Protein AF-A0A952PKB7-F1 (afdb_monomer)

pLDDT: mean 79.73, std 17.02, range [36.31, 97.56]

Radius of gyration: 17.38 Å; Cα contacts (8 Å, |Δi|>4): 113; chains: 1; bounding box: 38×31×55 Å

Secondary structure (DSSP, 8-state):
--HHHHHHHHHHHHHHS-HHHHHHHHHHHHHHHHHHHHHHHHHHS-HHHHHHHHHHHHTTTS-HHHHHHHHHHHHHHHTTSTTGGG---HHHHHHHHHHHHHHHHHHH--HHHHHHHHHHHHHHHHHHHH-S-TT--HHHH--SHHHHHHHHHHHHHHHHT--

Sequence (163 aa):
MNYTEYEEWIKQAAEAASGEARSLFALDTLRGLHLEARGAIQNECTEQERELVSRILESLGEDAEQLSEQLEELDGLLYTDPTRKIRYIPSLMEFMCALAHYIDYRKTSNPAYIAAIGLNMVNLIDYEVSGQVDGYSMNDMLVSEEMSAEIERQQQALLSEYE

Nearest PDB structures (foldseek):
  8rz1-assembly2_D  TM=3.049E-01  e=6.289E+00  synthetic construct
  6qj0-assembly1_A  TM=2.059E-01  e=6.945E+00  Thermochaetoides thermophila

Foldseek 3Di:
DDLVVLLVVLLVVLVPDDLVVLLVLLLVLLVVLCVQCVVVCVPPPDPVLNVLVVVLNVCLVPDLVVNVVSLVVSVVRCVPDVVSVLDDDLSVVLSSLSSVLSSVCRVPVNSNSSSSSVSSSVSVVCCVVCPPPPPPDVCVVCPDPVVVVVNVVVVVVVVVVVD

Structure (mmCIF, N/CA/C/O backbone):
data_AF-A0A952PKB7-F1
#
_entry.id   AF-A0A952PKB7-F1
#
loop_
_atom_site.group_PDB
_atom_site.id
_atom_site.type_symbol
_atom_site.label_atom_id
_atom_site.label_alt_id
_atom_site.label_comp_id
_atom_site.label_asym_id
_atom_site.label_entity_id
_atom_site.label_seq_id
_atom_site.pdbx_PDB_ins_code
_atom_site.Cartn_x
_atom_site.Cartn_y
_atom_site.Cartn_z
_atom_site.occupancy
_atom_site.B_iso_or_equiv
_atom_site.auth_seq_id
_atom_site.auth_comp_id
_atom_site.auth_asym_id
_atom_site.auth_atom_id
_atom_site.pdbx_PDB_model_num
ATOM 1 N N . MET A 1 1 ? 16.749 -17.744 1.496 1.00 58.81 1 MET A N 1
ATOM 2 C CA . MET A 1 1 ? 16.784 -16.298 1.252 1.00 58.81 1 MET A CA 1
ATOM 3 C C . MET A 1 1 ? 16.373 -15.638 2.549 1.00 58.81 1 MET A C 1
ATOM 5 O O . MET A 1 1 ? 15.298 -15.962 3.036 1.00 58.81 1 MET A O 1
ATOM 9 N N . ASN A 1 2 ? 17.255 -14.861 3.167 1.00 73.94 2 ASN A N 1
ATOM 10 C CA . ASN A 1 2 ? 16.920 -14.051 4.341 1.00 73.94 2 ASN A CA 1
ATOM 11 C C . ASN A 1 2 ? 16.232 -12.737 3.908 1.00 73.94 2 ASN A C 1
ATOM 13 O O . ASN A 1 2 ? 16.168 -12.443 2.714 1.00 73.94 2 ASN A O 1
ATOM 17 N N . TYR A 1 3 ? 15.706 -11.965 4.863 1.00 73.25 3 TYR A N 1
ATOM 18 C CA . TYR A 1 3 ? 14.972 -10.724 4.579 1.00 73.25 3 TYR A CA 1
ATOM 19 C C . TYR A 1 3 ? 15.796 -9.728 3.745 1.00 73.25 3 TYR A C 1
ATOM 21 O O . TYR A 1 3 ? 15.317 -9.221 2.737 1.00 73.25 3 TYR A O 1
ATOM 29 N N . THR A 1 4 ? 17.067 -9.516 4.096 1.00 78.62 4 THR A N 1
ATOM 30 C CA . THR A 1 4 ? 17.974 -8.608 3.374 1.00 78.62 4 THR A CA 1
ATOM 31 C C . THR A 1 4 ? 18.234 -9.063 1.936 1.00 78.62 4 THR A C 1
ATOM 33 O O . THR A 1 4 ? 18.264 -8.246 1.019 1.00 78.62 4 THR A O 1
ATOM 36 N N . GLU A 1 5 ? 18.398 -10.369 1.715 1.00 76.75 5 GLU A N 1
ATOM 37 C CA . GLU A 1 5 ? 18.550 -10.942 0.375 1.00 76.75 5 GLU A CA 1
ATOM 38 C C . GLU A 1 5 ? 17.275 -10.770 -0.462 1.00 76.75 5 GLU A C 1
ATOM 40 O O . GLU A 1 5 ? 17.368 -10.495 -1.657 1.00 76.75 5 GLU A O 1
ATOM 45 N N . TYR A 1 6 ? 16.093 -10.907 0.152 1.00 78.19 6 TYR A N 1
ATOM 46 C CA . TYR A 1 6 ? 14.819 -10.661 -0.525 1.00 78.19 6 TYR A CA 1
ATOM 47 C C . TYR A 1 6 ? 14.635 -9.185 -0.872 1.00 78.19 6 TYR A C 1
ATOM 49 O O . TYR A 1 6 ? 14.256 -8.870 -1.997 1.00 78.19 6 TYR A O 1
ATOM 57 N N . GLU A 1 7 ? 14.932 -8.288 0.068 1.00 84.56 7 GLU A N 1
ATOM 58 C CA . GLU A 1 7 ? 14.832 -6.845 -0.129 1.00 84.56 7 GLU A CA 1
ATOM 59 C C . GLU A 1 7 ? 15.696 -6.375 -1.303 1.00 84.56 7 GLU A C 1
ATOM 61 O O . GLU A 1 7 ? 15.233 -5.631 -2.170 1.00 84.56 7 GLU A O 1
ATOM 66 N N . GLU A 1 8 ? 16.938 -6.846 -1.370 1.00 86.31 8 GLU A N 1
ATOM 67 C CA . GLU A 1 8 ? 17.828 -6.521 -2.480 1.00 86.31 8 GLU A CA 1
ATOM 68 C C . GLU A 1 8 ? 17.335 -7.139 -3.796 1.00 86.31 8 GLU A C 1
ATOM 70 O O . GLU A 1 8 ? 17.298 -6.471 -4.832 1.00 86.31 8 GLU A O 1
ATOM 75 N N . TRP A 1 9 ? 16.886 -8.396 -3.760 1.00 88.88 9 TRP A N 1
ATOM 76 C CA . TRP A 1 9 ? 16.341 -9.069 -4.935 1.00 88.88 9 TRP A CA 1
ATOM 77 C C . TRP A 1 9 ? 15.119 -8.339 -5.506 1.00 88.88 9 TR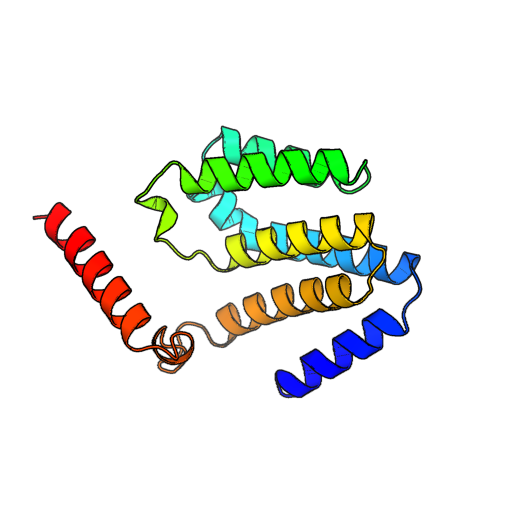P A C 1
ATOM 79 O O . TRP A 1 9 ? 15.050 -8.125 -6.718 1.00 88.88 9 TRP A O 1
ATOM 89 N N . ILE A 1 10 ? 14.169 -7.920 -4.665 1.00 86.50 10 ILE A N 1
ATOM 90 C CA . ILE A 1 10 ? 12.939 -7.285 -5.143 1.00 86.50 10 ILE A CA 1
ATOM 91 C C . ILE A 1 10 ? 13.184 -5.868 -5.663 1.00 86.50 10 ILE A C 1
ATOM 93 O O . ILE A 1 10 ? 12.571 -5.473 -6.655 1.00 86.50 10 ILE A O 1
ATOM 97 N N . LYS A 1 11 ? 14.139 -5.131 -5.079 1.00 92.00 11 LYS A N 1
ATOM 98 C CA . LYS A 1 11 ? 14.614 -3.851 -5.626 1.00 92.00 11 LYS A CA 1
ATOM 99 C C . LYS A 1 11 ? 15.169 -4.028 -7.037 1.00 92.00 11 LYS A C 1
ATOM 101 O O . LYS A 1 11 ? 14.765 -3.309 -7.951 1.00 92.00 11 LYS A O 1
ATOM 106 N N . GLN A 1 12 ? 16.031 -5.024 -7.240 1.00 91.25 12 GLN A N 1
ATOM 107 C CA . GLN A 1 12 ? 16.597 -5.325 -8.558 1.00 91.25 12 GLN A CA 1
ATOM 108 C C . GLN A 1 12 ? 15.528 -5.793 -9.556 1.00 91.25 12 GLN A C 1
ATOM 110 O O . GLN A 1 12 ? 15.533 -5.366 -10.712 1.00 91.25 12 GLN A O 1
ATOM 115 N N . ALA A 1 13 ? 14.590 -6.637 -9.121 1.00 87.31 13 ALA A N 1
ATOM 116 C CA . ALA A 1 13 ? 13.495 -7.118 -9.958 1.00 87.31 13 ALA A CA 1
ATOM 117 C C . ALA A 1 13 ? 12.565 -5.975 -10.393 1.00 87.31 13 ALA A C 1
ATOM 119 O O . ALA A 1 13 ? 12.217 -5.884 -11.572 1.00 87.31 13 ALA A O 1
ATOM 120 N N . ALA A 1 14 ? 12.207 -5.075 -9.472 1.00 90.56 14 ALA A N 1
ATOM 121 C CA . ALA A 1 14 ? 11.408 -3.895 -9.772 1.00 90.56 14 ALA A CA 1
ATOM 122 C C . ALA A 1 14 ? 12.126 -2.985 -10.778 1.00 90.56 14 ALA A C 1
ATOM 124 O O . ALA A 1 14 ? 11.522 -2.581 -11.771 1.00 90.56 14 ALA A O 1
ATOM 125 N N . GLU A 1 15 ? 13.419 -2.718 -10.586 1.00 94.38 15 GLU A N 1
ATOM 126 C CA . GLU A 1 15 ? 14.210 -1.887 -11.500 1.00 94.38 15 GLU A CA 1
ATOM 127 C C . GLU A 1 15 ? 14.322 -2.504 -12.905 1.00 94.38 15 GLU A C 1
ATOM 129 O O . GLU A 1 15 ? 14.212 -1.800 -13.906 1.00 94.38 15 GLU A O 1
ATOM 134 N N . ALA A 1 16 ? 14.454 -3.827 -13.008 1.00 89.56 16 ALA A N 1
ATOM 135 C CA . ALA A 1 16 ? 14.558 -4.522 -14.291 1.00 89.56 16 ALA A CA 1
ATOM 136 C C . ALA A 1 16 ? 13.213 -4.701 -15.027 1.00 89.56 16 ALA A C 1
ATOM 138 O O . ALA A 1 16 ? 13.199 -4.913 -16.243 1.00 89.56 16 ALA A O 1
ATOM 139 N N . ALA A 1 17 ? 12.084 -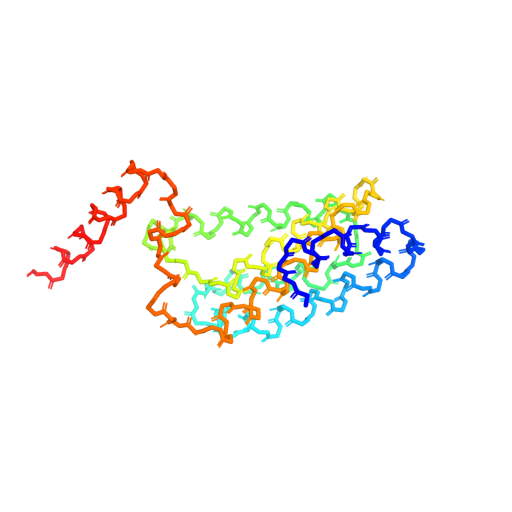4.651 -14.315 1.00 90.00 17 ALA A N 1
ATOM 140 C CA . ALA A 1 17 ? 10.758 -4.890 -14.881 1.00 90.00 17 ALA A CA 1
ATOM 141 C C . ALA A 1 17 ? 10.269 -3.746 -15.791 1.00 90.00 17 ALA A C 1
ATOM 143 O O . ALA A 1 17 ? 10.628 -2.582 -15.621 1.00 90.00 17 ALA A O 1
ATOM 144 N N . SER A 1 18 ? 9.388 -4.061 -16.747 1.00 92.62 18 SER A N 1
ATOM 145 C CA . SER A 1 18 ? 8.690 -3.036 -17.533 1.00 92.62 18 SER A CA 1
ATOM 146 C C . SER A 1 18 ? 7.670 -2.273 -16.675 1.00 92.62 18 SER A C 1
ATOM 148 O O . SER A 1 18 ? 7.201 -2.780 -15.657 1.00 92.62 18 SER A O 1
ATOM 150 N N . GLY A 1 19 ? 7.275 -1.068 -17.105 1.00 89.56 19 GLY A N 1
ATOM 151 C CA . GLY A 1 19 ? 6.224 -0.294 -16.425 1.00 89.56 19 GLY A CA 1
ATOM 152 C C . GLY A 1 19 ? 4.904 -1.061 -16.297 1.00 89.56 19 GLY A C 1
ATOM 153 O O . GLY A 1 19 ? 4.309 -1.090 -15.229 1.00 89.56 19 GLY A O 1
ATOM 154 N N . GLU A 1 20 ? 4.497 -1.769 -17.352 1.00 91.06 20 GLU A N 1
ATOM 155 C CA . GLU A 1 20 ? 3.299 -2.616 -17.335 1.00 91.06 20 GLU A CA 1
ATOM 156 C C . GLU A 1 20 ? 3.410 -3.758 -16.313 1.00 91.06 20 GLU A C 1
ATOM 158 O O . GLU A 1 20 ? 2.493 -3.966 -15.521 1.00 91.06 20 GLU A O 1
ATOM 163 N N . ALA A 1 21 ? 4.550 -4.459 -16.272 1.00 89.19 21 ALA A N 1
ATOM 164 C CA . ALA A 1 21 ? 4.771 -5.543 -15.318 1.00 89.19 21 ALA A CA 1
ATOM 165 C C . ALA A 1 21 ? 4.779 -5.037 -13.866 1.00 89.19 21 ALA A C 1
ATOM 167 O O . ALA A 1 21 ? 4.200 -5.678 -12.992 1.00 89.19 21 ALA A O 1
ATOM 168 N N . ARG A 1 22 ? 5.378 -3.866 -13.617 1.00 91.69 22 ARG A N 1
ATOM 169 C CA . ARG A 1 22 ? 5.349 -3.184 -12.314 1.00 91.69 22 ARG A CA 1
ATOM 170 C C . ARG A 1 22 ? 3.921 -2.852 -11.885 1.00 91.69 22 ARG A C 1
ATOM 172 O O . ARG A 1 22 ? 3.536 -3.164 -10.762 1.00 91.69 22 ARG A O 1
ATOM 179 N N . SER A 1 23 ? 3.128 -2.259 -12.779 1.00 89.88 23 SER A N 1
ATOM 180 C CA . SER A 1 23 ? 1.729 -1.919 -12.504 1.00 89.88 23 SER A CA 1
ATOM 181 C C . SER A 1 23 ? 0.878 -3.152 -12.209 1.00 89.88 23 SER A C 1
ATOM 183 O O . SER A 1 23 ? 0.118 -3.134 -11.244 1.00 89.88 23 SER A O 1
ATOM 185 N N . LEU A 1 24 ? 1.016 -4.221 -13.000 1.00 88.62 24 LEU A N 1
ATOM 186 C CA . LEU A 1 24 ? 0.303 -5.481 -12.770 1.00 88.62 24 LEU A CA 1
ATOM 187 C C . LEU A 1 24 ? 0.684 -6.100 -11.423 1.00 88.62 24 LEU A C 1
ATOM 189 O O . LEU A 1 24 ? -0.200 -6.420 -10.633 1.00 88.62 24 LEU A O 1
ATOM 193 N N . PHE A 1 25 ? 1.985 -6.187 -11.127 1.00 91.12 25 PHE A N 1
ATOM 194 C CA . PHE A 1 25 ? 2.475 -6.692 -9.845 1.00 91.12 25 PHE A CA 1
ATOM 195 C C . PHE A 1 25 ? 1.906 -5.900 -8.662 1.00 91.12 25 PHE A C 1
ATOM 197 O O . PHE A 1 25 ? 1.405 -6.497 -7.711 1.00 91.12 25 PHE A O 1
ATOM 204 N N . ALA A 1 26 ? 1.948 -4.566 -8.720 1.00 92.94 26 ALA A N 1
ATOM 205 C CA . ALA A 1 26 ? 1.438 -3.724 -7.644 1.00 92.94 26 ALA A CA 1
ATOM 206 C C . ALA A 1 26 ? -0.068 -3.911 -7.423 1.00 92.94 26 ALA A C 1
ATOM 208 O O . ALA A 1 26 ? -0.500 -4.082 -6.287 1.00 92.94 26 ALA A O 1
ATOM 209 N N . LEU A 1 27 ? -0.862 -3.926 -8.498 1.00 91.31 27 LEU A N 1
ATOM 210 C CA . LEU A 1 27 ? -2.313 -4.106 -8.413 1.00 91.31 27 LEU A CA 1
ATOM 211 C C . LEU A 1 27 ? -2.694 -5.487 -7.867 1.00 91.31 27 LEU A C 1
ATOM 213 O O . LEU A 1 27 ? -3.589 -5.587 -7.028 1.00 91.31 27 LEU A O 1
ATOM 217 N N . ASP A 1 28 ? -2.023 -6.547 -8.313 1.00 88.62 28 ASP A N 1
ATOM 218 C CA . ASP A 1 28 ? -2.297 -7.899 -7.823 1.00 88.62 28 ASP A CA 1
ATOM 219 C C . ASP A 1 28 ? -1.865 -8.069 -6.361 1.00 88.62 28 ASP A C 1
ATOM 221 O O . ASP A 1 28 ? -2.600 -8.663 -5.570 1.00 88.62 28 ASP A O 1
ATOM 225 N N . THR A 1 29 ? -0.737 -7.471 -5.970 1.00 90.06 29 THR A N 1
ATOM 226 C CA . THR A 1 29 ? -0.273 -7.481 -4.574 1.00 90.06 29 THR A CA 1
ATOM 227 C C . THR A 1 29 ? -1.222 -6.699 -3.665 1.00 90.06 29 THR A C 1
ATOM 229 O O . THR A 1 29 ? -1.604 -7.200 -2.610 1.00 90.06 29 THR A O 1
ATOM 232 N N . LEU A 1 30 ? -1.691 -5.521 -4.094 1.00 92.75 30 LEU A N 1
ATOM 233 C CA . LEU A 1 30 ? -2.699 -4.736 -3.371 1.00 92.75 30 LEU A CA 1
ATOM 234 C C . LEU A 1 30 ? -4.001 -5.511 -3.163 1.00 92.75 30 LEU A C 1
ATOM 236 O O . LEU A 1 30 ? -4.576 -5.471 -2.078 1.00 92.75 30 LEU A O 1
ATOM 240 N N . ARG A 1 31 ? -4.466 -6.245 -4.182 1.00 89.50 31 ARG A N 1
ATOM 241 C CA . ARG A 1 31 ? -5.648 -7.112 -4.056 1.00 89.50 31 ARG A CA 1
ATOM 242 C C . ARG A 1 31 ? -5.422 -8.230 -3.045 1.00 89.50 31 ARG A C 1
ATOM 244 O O . ARG A 1 31 ? -6.328 -8.512 -2.267 1.00 89.50 31 ARG A O 1
ATOM 251 N N . GLY A 1 32 ? -4.240 -8.847 -3.051 1.00 86.75 32 GLY A N 1
ATOM 252 C CA . GLY A 1 32 ? -3.855 -9.853 -2.060 1.00 86.75 32 GLY A CA 1
ATOM 253 C C . GLY A 1 32 ? -3.886 -9.289 -0.640 1.00 86.75 32 GLY A C 1
ATOM 254 O O . GLY A 1 32 ? -4.594 -9.815 0.212 1.00 86.75 32 GLY A O 1
ATOM 255 N N . LEU A 1 33 ? -3.212 -8.159 -0.417 1.00 89.00 33 LEU A N 1
ATOM 256 C CA . LEU A 1 33 ? -3.190 -7.467 0.876 1.00 89.00 33 LEU A CA 1
ATOM 257 C C . LEU A 1 33 ? -4.594 -7.060 1.343 1.00 89.00 33 LEU A C 1
ATOM 259 O O . LEU A 1 33 ? -4.932 -7.258 2.505 1.00 89.00 33 LEU A O 1
ATOM 263 N N . HIS A 1 34 ? -5.446 -6.560 0.443 1.00 92.00 34 HIS A N 1
ATOM 264 C CA . HIS A 1 34 ? -6.836 -6.236 0.769 1.00 92.00 34 HIS A CA 1
ATOM 265 C C . HIS A 1 34 ? -7.639 -7.471 1.207 1.00 92.00 34 HIS A C 1
ATOM 267 O O . HIS A 1 34 ? -8.419 -7.397 2.158 1.00 92.00 34 HIS A O 1
ATOM 273 N N . LEU A 1 35 ? -7.465 -8.612 0.529 1.00 88.69 35 LEU A N 1
ATOM 274 C CA . LEU A 1 35 ? -8.151 -9.855 0.895 1.00 88.69 35 LEU A CA 1
ATOM 275 C C . LEU A 1 35 ? -7.773 -10.311 2.307 1.00 88.69 35 LEU A C 1
ATOM 277 O O . LEU A 1 35 ? -8.669 -10.675 3.072 1.00 88.69 35 LEU A O 1
ATOM 281 N N . GLU A 1 36 ? -6.491 -10.226 2.658 1.00 87.38 36 GLU A N 1
ATOM 282 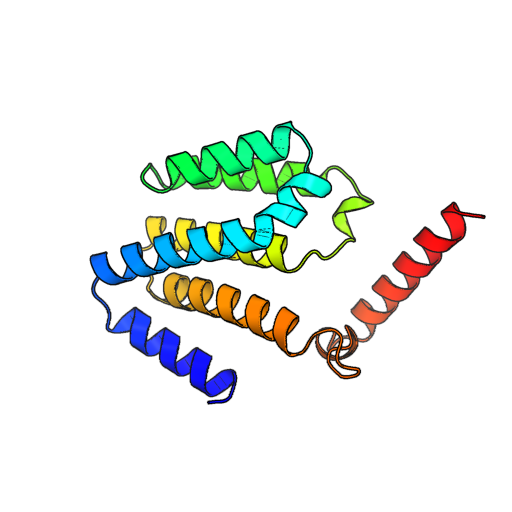C CA . GLU A 1 36 ? -6.004 -10.538 4.006 1.00 87.38 36 GLU A CA 1
ATOM 283 C C . GLU A 1 36 ? -6.485 -9.507 5.044 1.00 87.38 36 GLU A C 1
ATOM 285 O O . GLU A 1 36 ? -6.937 -9.858 6.135 1.00 87.38 36 GLU A O 1
ATOM 290 N N . ALA A 1 37 ? -6.502 -8.220 4.688 1.00 88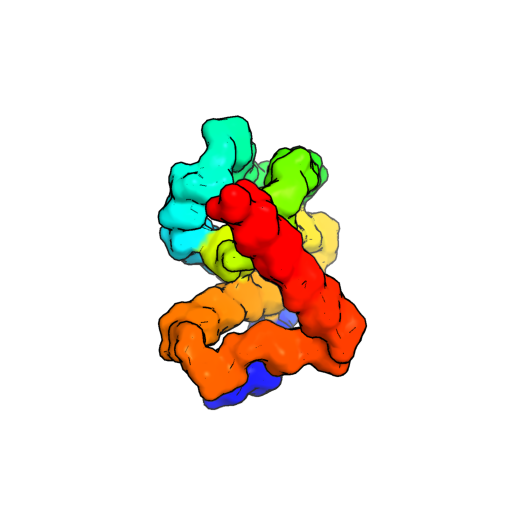.62 37 ALA A N 1
ATOM 291 C CA . ALA A 1 37 ? -6.990 -7.144 5.550 1.00 88.62 37 ALA A CA 1
ATOM 292 C C . ALA A 1 37 ? -8.516 -7.150 5.746 1.00 88.62 37 ALA A C 1
ATOM 294 O O . ALA A 1 37 ? -9.018 -6.482 6.650 1.00 88.62 37 ALA A O 1
ATOM 295 N N . ARG A 1 38 ? -9.286 -7.906 4.949 1.00 88.88 38 ARG A N 1
ATOM 296 C CA . ARG A 1 38 ? -10.761 -7.870 4.951 1.00 88.88 38 ARG A CA 1
ATOM 297 C C . ARG A 1 38 ? -11.372 -8.083 6.336 1.00 88.88 38 ARG A C 1
ATOM 299 O O . ARG A 1 38 ? -12.358 -7.434 6.676 1.00 88.88 38 ARG A O 1
ATOM 306 N N . GLY A 1 39 ? -10.811 -8.997 7.130 1.00 85.50 39 GLY A N 1
ATOM 307 C CA . GLY A 1 39 ? -11.282 -9.250 8.495 1.00 85.50 39 GLY A CA 1
ATOM 308 C C . GLY A 1 39 ? -11.092 -8.036 9.407 1.00 85.50 39 GLY A C 1
ATOM 309 O O . GLY A 1 39 ? -12.019 -7.650 10.115 1.00 85.50 39 GLY A O 1
ATOM 310 N N . ALA A 1 40 ? -9.920 -7.403 9.339 1.00 87.00 40 ALA A N 1
ATOM 311 C CA . ALA A 1 40 ? -9.627 -6.172 10.064 1.00 87.00 40 ALA A CA 1
ATOM 312 C C . ALA A 1 40 ? -10.534 -5.024 9.605 1.00 87.00 40 ALA A C 1
ATOM 314 O O . ALA A 1 40 ? -11.200 -4.408 10.427 1.00 87.00 40 ALA A O 1
ATOM 315 N N . ILE A 1 41 ? -10.656 -4.804 8.295 1.00 88.50 41 ILE A N 1
ATOM 316 C CA . ILE A 1 41 ? -11.519 -3.763 7.717 1.00 88.50 41 ILE A CA 1
ATOM 317 C C . ILE A 1 41 ? -12.976 -3.937 8.173 1.00 88.50 41 ILE A C 1
ATOM 319 O O . ILE A 1 41 ? -13.658 -2.973 8.517 1.00 88.50 41 ILE A O 1
ATOM 323 N N . GLN A 1 42 ? -13.479 -5.171 8.220 1.00 89.38 42 GLN A N 1
ATOM 324 C CA . GLN A 1 42 ? -14.858 -5.421 8.631 1.00 89.38 42 GLN A CA 1
ATOM 325 C C . GLN A 1 42 ? -15.101 -5.133 10.120 1.00 89.38 42 GLN A C 1
ATOM 327 O O . GLN A 1 42 ? -16.170 -4.631 10.466 1.00 89.38 42 GLN A O 1
ATOM 332 N N . ASN A 1 43 ? -14.143 -5.474 10.983 1.00 85.50 43 ASN A N 1
ATOM 333 C CA . ASN A 1 43 ? -14.333 -5.468 12.435 1.00 85.50 43 ASN A CA 1
ATOM 334 C C . ASN A 1 43 ? -13.831 -4.190 13.118 1.00 85.50 43 ASN A C 1
ATOM 336 O O . ASN A 1 43 ? -14.327 -3.844 14.186 1.00 85.50 43 ASN A O 1
ATOM 340 N N . GLU A 1 44 ? -12.850 -3.518 12.521 1.00 84.69 44 GLU A N 1
ATOM 341 C CA . GLU A 1 44 ? -12.099 -2.428 13.150 1.00 84.69 44 GLU A CA 1
ATOM 342 C C . GLU A 1 44 ? -12.423 -1.072 12.515 1.00 84.69 44 GLU A C 1
ATOM 344 O O . GLU A 1 44 ? -12.385 -0.048 13.200 1.00 84.69 44 GLU A O 1
ATOM 349 N N . CYS A 1 45 ? -12.793 -1.058 11.228 1.00 87.25 45 CYS A N 1
ATOM 350 C CA . CYS A 1 45 ? -13.163 0.176 10.551 1.00 87.25 45 CYS A CA 1
ATOM 351 C C . CYS A 1 45 ? -14.625 0.573 10.807 1.00 87.25 45 CYS A C 1
ATOM 353 O O . CYS A 1 45 ? -15.514 -0.267 10.990 1.00 87.25 45 CYS A O 1
ATOM 355 N N . THR A 1 46 ? -14.911 1.871 10.763 1.00 89.81 46 THR A N 1
ATOM 356 C CA . THR A 1 46 ? -16.287 2.389 10.705 1.00 89.81 46 THR A CA 1
ATOM 357 C C . THR A 1 46 ? -16.913 2.158 9.329 1.00 89.81 46 THR A C 1
ATOM 359 O O . THR A 1 46 ? -16.253 1.759 8.373 1.00 89.81 46 THR A O 1
ATOM 362 N N . GLU A 1 47 ? -18.220 2.397 9.207 1.00 90.50 47 GLU A N 1
ATOM 363 C CA . GLU A 1 47 ? -18.908 2.339 7.911 1.00 90.50 47 GLU A CA 1
ATOM 364 C C . GLU A 1 47 ? -18.305 3.321 6.901 1.00 90.50 47 GLU A C 1
ATOM 366 O O . GLU A 1 47 ? -17.976 2.914 5.790 1.00 90.50 47 GLU A O 1
ATOM 371 N N . GLN A 1 48 ? -18.044 4.559 7.327 1.00 91.69 48 GLN A N 1
ATOM 372 C CA . GLN A 1 48 ? -17.420 5.585 6.493 1.00 91.69 48 GLN A CA 1
ATOM 373 C C . GLN A 1 48 ? -16.017 5.175 6.014 1.00 91.69 48 GLN A C 1
ATOM 375 O O . GLN A 1 48 ? -15.694 5.325 4.838 1.00 91.69 48 GLN A O 1
ATOM 380 N N . GLU A 1 49 ? -15.187 4.625 6.904 1.00 91.06 49 GLU A N 1
ATOM 381 C CA . GLU A 1 49 ? -13.846 4.137 6.553 1.00 91.06 49 GLU A CA 1
ATOM 382 C C . GLU A 1 49 ? -13.919 2.980 5.543 1.00 91.06 49 GLU A C 1
ATOM 384 O O . GLU A 1 49 ? -13.177 2.971 4.562 1.00 91.06 49 GLU A O 1
ATOM 389 N N . ARG A 1 50 ? -14.854 2.033 5.714 1.00 93.31 50 ARG A N 1
ATOM 390 C CA . ARG A 1 50 ? -15.060 0.927 4.759 1.00 93.31 50 ARG A CA 1
ATOM 391 C C . ARG A 1 50 ? -15.507 1.410 3.382 1.00 93.31 50 ARG A C 1
ATOM 393 O O . ARG A 1 50 ? -15.041 0.890 2.365 1.00 93.31 50 ARG A O 1
ATOM 400 N N . GLU A 1 51 ? -16.410 2.385 3.336 1.00 93.56 51 GLU A N 1
ATOM 401 C CA . GLU A 1 51 ? -16.840 3.008 2.082 1.00 93.56 51 GLU A CA 1
ATOM 402 C C . GLU A 1 51 ? -15.672 3.714 1.391 1.00 93.56 51 GLU A C 1
ATOM 404 O O . GLU A 1 51 ? -15.515 3.613 0.175 1.00 93.56 51 GLU A O 1
ATOM 409 N N . LEU A 1 52 ? -14.821 4.399 2.154 1.00 93.12 52 LEU A N 1
ATOM 410 C CA . LEU A 1 52 ? -13.646 5.076 1.619 1.00 93.12 52 LEU A CA 1
ATOM 411 C C . LEU A 1 52 ? -12.588 4.088 1.103 1.00 93.12 52 LEU A C 1
ATOM 413 O O . LEU A 1 52 ? -12.117 4.264 -0.017 1.00 93.12 52 LEU A O 1
ATOM 417 N N . VAL A 1 53 ? -12.303 2.999 1.829 1.00 93.00 53 VAL A N 1
ATOM 418 C CA . VAL A 1 53 ? -11.455 1.895 1.334 1.00 93.00 53 VAL A CA 1
ATOM 419 C C . VAL A 1 53 ? -12.001 1.329 0.022 1.00 93.00 53 VAL A C 1
ATOM 421 O O . VAL A 1 53 ? -11.249 1.136 -0.932 1.00 93.00 53 VAL A O 1
ATOM 424 N N . SER A 1 54 ? -13.313 1.093 -0.055 1.00 92.69 54 SER A N 1
ATOM 425 C CA . SER A 1 54 ? -13.949 0.552 -1.263 1.00 92.69 54 SER A CA 1
ATOM 426 C C . SER A 1 54 ? -13.796 1.506 -2.451 1.00 92.69 54 SER A C 1
ATOM 428 O O . SER A 1 54 ? -13.407 1.072 -3.533 1.00 92.69 54 SER A O 1
ATOM 430 N N . ARG A 1 55 ? -14.009 2.812 -2.232 1.00 92.88 55 ARG A N 1
ATOM 431 C CA . ARG A 1 55 ? -13.801 3.846 -3.257 1.00 92.88 55 ARG A CA 1
ATOM 432 C C . ARG A 1 55 ? -12.356 3.885 -3.752 1.00 92.88 55 ARG A C 1
ATOM 434 O O . ARG A 1 55 ? -12.161 3.910 -4.960 1.00 92.88 55 ARG A O 1
ATOM 441 N N . ILE A 1 56 ? -11.372 3.834 -2.849 1.00 92.88 56 ILE A N 1
ATOM 442 C CA . ILE A 1 56 ? -9.939 3.804 -3.201 1.00 92.88 56 ILE A CA 1
ATOM 443 C C . ILE A 1 56 ? -9.618 2.591 -4.085 1.00 92.88 56 ILE A C 1
ATOM 445 O O . ILE A 1 56 ? -8.881 2.697 -5.063 1.00 92.88 56 ILE A O 1
ATOM 449 N N . LEU A 1 57 ? -10.172 1.422 -3.755 1.00 91.31 57 LEU A N 1
ATOM 450 C CA . LEU A 1 57 ? -9.943 0.193 -4.518 1.00 91.31 57 LEU A CA 1
ATOM 451 C C . LEU A 1 57 ? -10.558 0.246 -5.922 1.00 91.31 57 LEU A C 1
ATOM 453 O O . LEU A 1 57 ? -9.960 -0.255 -6.877 1.00 91.31 57 LEU A O 1
ATOM 457 N N . GLU A 1 58 ? -11.739 0.848 -6.053 1.00 90.56 58 GLU A N 1
ATOM 458 C CA . GLU A 1 58 ? -12.402 1.066 -7.342 1.00 90.56 58 GLU A CA 1
ATOM 459 C C . GLU A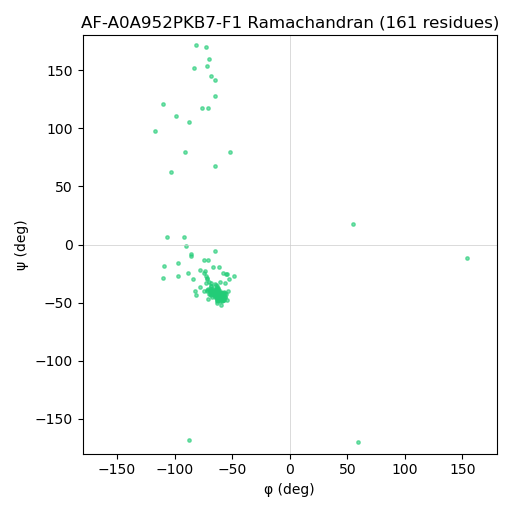 1 58 ? -11.650 2.091 -8.206 1.00 90.56 58 GLU A C 1
ATOM 461 O O . GLU A 1 58 ? -11.587 1.931 -9.428 1.00 90.56 58 GLU A O 1
ATOM 466 N N . SER A 1 59 ? -11.012 3.084 -7.580 1.00 89.81 59 SER A N 1
ATOM 467 C CA . SER A 1 59 ? -10.281 4.165 -8.246 1.00 89.81 59 SER A CA 1
ATOM 468 C C . SER A 1 59 ? -8.790 3.879 -8.470 1.00 89.81 59 SER A C 1
ATOM 470 O O . SER A 1 59 ? -8.080 4.742 -8.978 1.00 89.81 59 SER A O 1
ATOM 472 N N . LEU A 1 60 ? -8.276 2.669 -8.193 1.00 87.88 60 LEU A N 1
ATOM 473 C CA . LEU A 1 60 ? -6.848 2.341 -8.387 1.00 87.88 60 LEU A CA 1
ATOM 474 C C . LEU A 1 60 ? -6.341 2.598 -9.820 1.00 87.88 60 LEU A C 1
ATOM 476 O O . LEU A 1 60 ? -5.150 2.820 -10.026 1.00 87.88 60 LEU A O 1
ATOM 480 N N . GLY A 1 61 ? -7.223 2.567 -10.824 1.00 81.62 61 GLY A N 1
ATOM 481 C CA . GLY A 1 61 ? -6.898 2.902 -12.216 1.00 81.62 61 GLY A CA 1
ATOM 482 C C . GLY A 1 61 ? -6.972 4.396 -12.562 1.00 81.62 61 GLY A C 1
ATOM 483 O O . GLY A 1 61 ? -6.543 4.779 -13.649 1.00 81.62 61 GLY A O 1
ATOM 484 N N . GLU A 1 62 ? -7.505 5.228 -11.670 1.00 83.75 62 GLU A N 1
ATOM 485 C CA . GLU A 1 62 ? -7.794 6.651 -11.882 1.00 83.75 62 GLU A CA 1
ATOM 486 C C . GLU A 1 62 ? -6.586 7.543 -11.560 1.00 83.75 62 GLU A C 1
ATOM 488 O O . GLU A 1 62 ? -5.452 7.067 -11.466 1.00 83.75 62 GLU A O 1
ATOM 493 N N . ASP A 1 63 ? -6.807 8.854 -11.478 1.00 87.31 63 ASP A N 1
ATOM 494 C CA . ASP A 1 63 ? -5.773 9.856 -11.245 1.00 87.31 63 ASP A CA 1
ATOM 495 C C . ASP A 1 63 ? -5.108 9.723 -9.859 1.00 87.31 63 ASP A C 1
ATOM 497 O O . ASP A 1 63 ? -5.749 9.421 -8.850 1.00 87.31 63 ASP A O 1
ATOM 501 N N . ALA A 1 64 ? -3.791 9.940 -9.811 1.00 89.38 64 ALA A N 1
ATOM 502 C CA . ALA A 1 64 ? -2.998 9.731 -8.603 1.00 89.38 64 ALA A CA 1
ATOM 503 C C . ALA A 1 64 ? -3.193 10.825 -7.538 1.00 89.38 64 ALA A C 1
ATOM 505 O O . ALA A 1 64 ? -2.941 10.563 -6.362 1.00 89.38 64 ALA A O 1
ATOM 506 N N . GLU A 1 65 ? -3.605 12.037 -7.919 1.00 89.62 65 GLU A N 1
ATOM 507 C CA . GLU A 1 65 ? -3.927 13.106 -6.968 1.00 89.62 65 GLU A CA 1
ATOM 508 C C . GLU A 1 65 ? -5.223 12.771 -6.230 1.00 89.62 65 GLU A C 1
ATOM 510 O O . GLU A 1 65 ? -5.238 12.769 -5.002 1.00 89.62 65 GLU A O 1
ATOM 515 N N . GLN A 1 66 ? -6.258 12.352 -6.962 1.00 90.12 66 GLN A N 1
ATOM 516 C CA . GLN A 1 66 ? -7.536 11.936 -6.376 1.00 90.12 66 GLN A CA 1
ATOM 517 C C . GLN A 1 66 ? -7.370 10.755 -5.405 1.00 90.12 66 GLN A C 1
ATOM 519 O O . GLN A 1 66 ? -7.953 10.753 -4.321 1.00 90.12 66 GLN A O 1
ATOM 524 N N . LEU A 1 67 ? -6.548 9.762 -5.760 1.00 91.19 67 LEU A N 1
ATOM 525 C CA . LEU A 1 67 ? -6.215 8.655 -4.857 1.00 91.19 67 LEU A CA 1
ATOM 526 C C . LEU A 1 67 ? -5.484 9.130 -3.592 1.00 91.19 67 LEU A C 1
ATOM 528 O O . LEU A 1 67 ? -5.739 8.609 -2.508 1.00 91.19 67 LEU A O 1
ATOM 532 N N . SER A 1 68 ? -4.589 10.115 -3.723 1.00 92.19 68 SER A N 1
ATOM 533 C CA . SER A 1 68 ? -3.866 10.708 -2.590 1.00 92.19 68 SER A CA 1
ATOM 534 C C . SER A 1 68 ? -4.826 11.367 -1.606 1.00 92.19 68 SER A C 1
ATOM 536 O O . SER A 1 68 ? -4.747 11.094 -0.415 1.00 92.19 68 SER A O 1
ATOM 538 N N . GLU A 1 69 ? -5.760 12.179 -2.105 1.00 92.94 69 GLU A N 1
ATOM 539 C CA . GLU A 1 69 ? -6.756 12.865 -1.275 1.00 92.94 69 GLU A CA 1
ATOM 540 C C . GLU A 1 69 ? -7.641 11.866 -0.517 1.00 92.94 69 GLU A C 1
ATOM 542 O O . GLU A 1 69 ? -7.884 12.02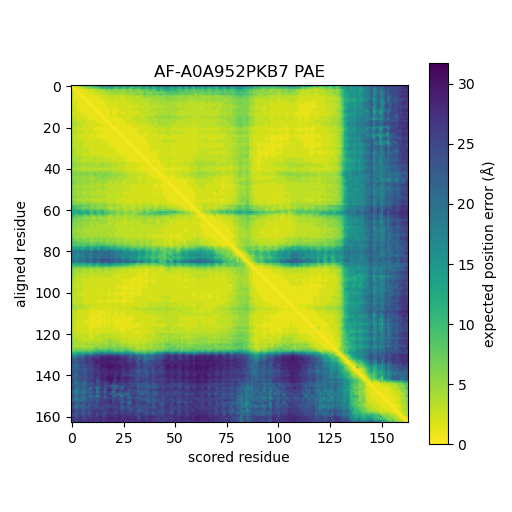4 0.678 1.00 92.94 69 GLU A O 1
ATOM 547 N N . GLN A 1 70 ? -8.083 10.799 -1.192 1.00 92.50 70 GLN A N 1
ATOM 548 C CA . GLN A 1 70 ? -8.885 9.743 -0.570 1.00 92.50 70 GLN A CA 1
ATOM 549 C C . GLN A 1 70 ? -8.104 8.983 0.511 1.00 92.50 70 GLN A C 1
ATOM 551 O O . GLN A 1 70 ? -8.664 8.651 1.557 1.00 92.50 70 GLN A O 1
ATOM 556 N N . LEU A 1 71 ? -6.819 8.703 0.275 1.00 92.00 71 LEU A N 1
ATOM 557 C CA . LEU A 1 71 ? -5.976 8.027 1.256 1.00 92.00 71 LEU A CA 1
ATOM 558 C C . LEU A 1 71 ? -5.688 8.922 2.470 1.00 92.00 71 LEU A C 1
ATOM 560 O O . LEU A 1 71 ? -5.736 8.437 3.595 1.00 92.00 71 LEU A O 1
ATOM 564 N N . GLU A 1 72 ? -5.442 10.215 2.257 1.00 91.69 72 GLU A N 1
ATOM 565 C CA . GLU A 1 72 ? -5.256 11.200 3.332 1.00 91.69 72 GLU A CA 1
ATOM 566 C C . GLU A 1 72 ? -6.527 11.368 4.180 1.00 91.69 72 GLU A C 1
ATOM 568 O O . GLU A 1 72 ? -6.445 11.452 5.407 1.00 91.69 72 GLU A O 1
ATOM 573 N N . GLU A 1 73 ? -7.710 11.358 3.554 1.00 92.56 73 GLU A N 1
ATOM 574 C CA . GLU A 1 73 ? -8.992 11.339 4.269 1.00 92.56 73 GLU A CA 1
ATOM 575 C C . GLU A 1 73 ? -9.111 10.081 5.145 1.00 92.56 73 GLU A C 1
ATOM 577 O O . GLU A 1 73 ? -9.485 10.176 6.316 1.00 92.56 73 GLU A O 1
ATOM 582 N N . LEU A 1 74 ? -8.753 8.910 4.609 1.00 90.06 74 LEU A N 1
ATOM 583 C CA . LEU A 1 74 ? -8.831 7.642 5.335 1.00 90.06 74 LEU A CA 1
ATOM 584 C C . LEU A 1 74 ? -7.867 7.616 6.520 1.00 90.06 74 LEU A C 1
ATOM 586 O O . LEU A 1 74 ? -8.266 7.246 7.623 1.00 90.06 74 LEU A O 1
ATOM 590 N N . ASP A 1 75 ? -6.628 8.051 6.305 1.00 87.69 75 ASP A N 1
ATOM 591 C CA . ASP A 1 75 ? -5.614 8.169 7.350 1.00 87.69 75 ASP A CA 1
ATOM 592 C C . ASP A 1 75 ? -6.096 9.100 8.476 1.00 87.69 75 ASP A C 1
ATOM 594 O O . ASP A 1 75 ? -6.107 8.727 9.650 1.00 87.69 75 ASP A O 1
ATOM 598 N N . GLY A 1 76 ? -6.633 10.271 8.119 1.00 86.44 76 GLY A N 1
ATOM 599 C CA . GLY A 1 76 ? -7.220 11.208 9.077 1.00 86.44 76 GLY A CA 1
ATOM 600 C C . GLY A 1 76 ? -8.354 10.597 9.911 1.00 86.44 76 GLY A C 1
ATOM 601 O O . G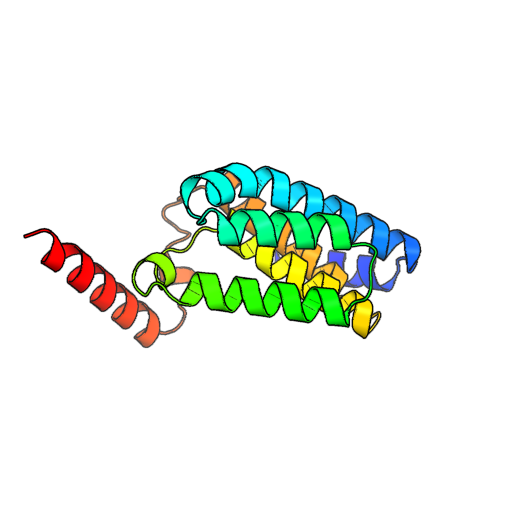LY A 1 76 ? -8.382 10.771 11.134 1.00 86.44 76 GLY A O 1
ATOM 602 N N . LEU A 1 77 ? -9.264 9.847 9.279 1.00 85.81 77 LEU A N 1
ATOM 603 C CA . LEU A 1 77 ? -10.369 9.169 9.968 1.00 85.81 77 LEU A CA 1
ATOM 604 C C . LEU A 1 77 ? -9.864 8.114 10.960 1.00 85.81 77 LEU A C 1
ATOM 606 O O . LEU A 1 77 ? -10.297 8.104 12.116 1.00 85.81 77 LEU A O 1
ATOM 610 N N . LEU A 1 78 ? -8.891 7.293 10.553 1.00 80.19 78 LEU A N 1
ATOM 611 C CA . LEU A 1 78 ? -8.290 6.265 11.410 1.00 80.19 78 LEU A CA 1
ATOM 612 C C . LEU A 1 78 ? -7.618 6.866 12.657 1.00 80.19 78 LEU A C 1
ATOM 614 O O . LEU A 1 78 ? -7.653 6.260 13.729 1.00 80.19 78 LEU A O 1
ATOM 618 N N . TYR A 1 79 ? -7.071 8.082 12.556 1.00 74.88 79 TYR A N 1
ATOM 619 C CA . TYR A 1 79 ? -6.433 8.788 13.674 1.00 74.88 79 TYR A CA 1
ATOM 620 C C . TYR A 1 79 ? -7.362 9.687 14.498 1.00 74.88 79 TYR A C 1
ATOM 622 O O . TYR A 1 79 ? -6.908 10.290 15.477 1.00 74.88 79 TYR A O 1
ATOM 630 N N . THR A 1 80 ? -8.649 9.785 14.148 1.00 77.50 80 THR A N 1
ATOM 631 C CA . THR A 1 80 ? -9.604 10.632 14.888 1.00 77.50 80 THR A CA 1
ATOM 632 C C . THR A 1 80 ? -9.961 10.026 16.252 1.00 77.50 80 THR A C 1
ATOM 634 O O . THR A 1 80 ? -10.281 10.752 17.194 1.00 77.50 80 THR A O 1
ATOM 637 N N . ASP A 1 81 ? -9.873 8.699 16.378 1.00 68.94 81 ASP A N 1
ATOM 638 C CA . ASP A 1 81 ? -10.129 7.960 17.612 1.00 68.94 81 ASP A CA 1
ATOM 639 C C . ASP A 1 81 ? -8.802 7.611 18.326 1.00 68.94 81 ASP A C 1
ATOM 641 O O . ASP A 1 81 ? -8.030 6.777 17.839 1.00 68.94 81 ASP A O 1
ATOM 645 N N . PRO A 1 82 ? -8.512 8.220 19.491 1.00 60.69 82 PRO A N 1
ATOM 646 C CA . PRO A 1 82 ? -7.253 8.021 20.206 1.00 60.69 82 PRO A CA 1
ATOM 647 C C . PRO A 1 82 ? -7.073 6.598 20.758 1.00 60.69 82 PRO A C 1
ATOM 649 O O . PRO A 1 82 ? -5.938 6.204 21.018 1.00 60.69 82 PRO A O 1
ATOM 652 N N . THR A 1 83 ? -8.145 5.817 20.911 1.00 60.53 83 THR A N 1
ATOM 653 C CA . THR A 1 83 ? -8.078 4.423 21.370 1.00 60.53 83 THR A CA 1
ATOM 654 C C . THR A 1 83 ? -7.736 3.483 20.212 1.00 60.53 83 THR A C 1
ATOM 656 O O . THR A 1 83 ? -6.912 2.581 20.370 1.00 60.53 83 THR A O 1
ATOM 659 N N . ARG A 1 84 ? -8.294 3.720 19.016 1.00 60.97 84 ARG A N 1
ATOM 660 C CA . ARG A 1 84 ? -7.935 2.968 17.795 1.00 60.97 84 ARG A CA 1
ATOM 661 C C . ARG A 1 84 ? -6.546 3.324 17.269 1.00 60.97 84 ARG A C 1
ATOM 663 O O . ARG A 1 84 ? -5.853 2.448 16.765 1.00 60.97 84 ARG A O 1
ATOM 670 N N . LYS A 1 85 ? -6.091 4.557 17.509 1.00 56.78 85 LYS A N 1
ATOM 671 C CA . LYS A 1 85 ? -4.741 5.046 17.185 1.00 56.78 85 LYS A CA 1
ATOM 672 C C . LYS A 1 85 ? -3.594 4.193 17.753 1.00 56.78 85 LYS A C 1
ATOM 674 O O . LYS A 1 85 ? -2.498 4.225 17.204 1.00 56.78 85 LYS A O 1
ATOM 679 N N . ILE A 1 86 ? -3.820 3.461 18.846 1.00 50.91 86 ILE A N 1
ATOM 680 C CA . ILE A 1 86 ? -2.779 2.690 19.552 1.00 50.91 86 ILE A CA 1
ATOM 681 C C . ILE A 1 86 ? -2.773 1.209 19.124 1.00 50.91 86 ILE A C 1
ATOM 683 O O . ILE A 1 86 ? -1.803 0.488 19.359 1.00 50.91 86 ILE A O 1
ATOM 687 N N . ARG A 1 87 ? -3.835 0.720 18.471 1.00 66.19 87 ARG A N 1
ATOM 688 C CA . ARG A 1 87 ? -3.962 -0.701 18.138 1.00 66.19 87 ARG A CA 1
ATOM 689 C C . ARG A 1 87 ? -3.302 -1.007 16.794 1.00 66.19 87 ARG A C 1
ATOM 691 O O . ARG A 1 87 ? -3.856 -0.721 15.739 1.00 66.19 87 ARG A O 1
ATOM 698 N N . TYR A 1 88 ? -2.135 -1.646 16.840 1.00 70.75 88 TYR A N 1
ATOM 699 C CA . TYR A 1 88 ? -1.467 -2.146 15.639 1.00 70.75 88 TYR A CA 1
ATOM 700 C C . TYR A 1 88 ? -2.219 -3.356 15.068 1.00 70.75 88 TYR A C 1
ATOM 702 O O . TYR A 1 88 ? -2.343 -4.390 15.727 1.00 70.75 88 TYR A O 1
ATOM 710 N N . ILE A 1 89 ? -2.729 -3.218 13.842 1.00 81.50 89 ILE A N 1
ATOM 711 C CA . ILE A 1 89 ? -3.360 -4.299 13.081 1.00 81.50 89 ILE A CA 1
ATOM 712 C C . ILE A 1 89 ? -2.515 -4.518 11.817 1.00 81.50 89 ILE A C 1
ATOM 714 O O . ILE A 1 89 ? -2.678 -3.764 10.855 1.00 81.50 89 ILE A O 1
ATOM 718 N N . PRO A 1 90 ? -1.601 -5.508 11.812 1.00 84.38 90 PRO A N 1
ATOM 719 C CA . PRO A 1 90 ? -0.597 -5.664 10.759 1.00 84.38 90 PRO A CA 1
ATOM 720 C C . PRO A 1 90 ? -1.198 -5.734 9.355 1.00 84.38 90 PRO A C 1
ATOM 722 O O . PRO A 1 90 ? -0.781 -4.991 8.477 1.00 84.38 90 PRO A O 1
ATOM 725 N N . SER A 1 91 ? -2.236 -6.549 9.146 1.00 85.94 91 SER A N 1
ATOM 726 C CA . SER A 1 91 ? -2.867 -6.700 7.828 1.00 85.94 91 SER A CA 1
ATOM 727 C C . SER A 1 91 ? -3.454 -5.397 7.286 1.00 85.94 91 SER A C 1
ATOM 729 O O . SER A 1 91 ? -3.294 -5.098 6.104 1.00 85.94 91 SER A O 1
ATOM 731 N N . LEU A 1 92 ? -4.079 -4.586 8.146 1.00 87.44 92 LEU A N 1
ATOM 732 C CA . LEU A 1 92 ? -4.592 -3.272 7.765 1.00 87.44 92 LEU A CA 1
ATOM 733 C C . LEU A 1 92 ? -3.450 -2.284 7.497 1.00 87.44 92 LEU A C 1
ATOM 735 O O . LEU A 1 92 ? -3.500 -1.562 6.506 1.00 87.44 92 LEU A O 1
ATOM 739 N N . MET A 1 93 ? -2.414 -2.273 8.341 1.00 88.38 93 MET A N 1
ATOM 740 C CA . MET A 1 93 ? -1.269 -1.374 8.180 1.00 88.38 93 MET A CA 1
ATOM 741 C C . MET A 1 93 ? -0.507 -1.660 6.883 1.00 88.38 93 MET A C 1
ATOM 743 O O . MET A 1 93 ? -0.288 -0.751 6.090 1.00 88.38 93 MET A O 1
ATOM 747 N N . GLU A 1 94 ? -0.150 -2.920 6.632 1.00 90.69 94 GLU A N 1
ATOM 748 C CA . GLU A 1 94 ? 0.599 -3.311 5.435 1.00 90.69 94 GLU A CA 1
ATOM 749 C C . GLU A 1 94 ? -0.202 -3.036 4.153 1.00 90.69 94 GLU A C 1
ATOM 751 O O . GLU A 1 94 ? 0.359 -2.595 3.149 1.00 90.69 94 GLU A O 1
ATOM 756 N N . PHE A 1 95 ? -1.528 -3.208 4.194 1.00 92.81 95 PHE A N 1
ATOM 757 C CA . PHE A 1 95 ? -2.413 -2.805 3.101 1.00 92.81 95 PHE A CA 1
ATOM 758 C C . PHE A 1 95 ? -2.394 -1.285 2.860 1.00 92.81 95 PHE A C 1
ATOM 760 O O . PHE A 1 95 ? -2.230 -0.846 1.719 1.00 92.81 95 PHE A O 1
ATOM 767 N N . MET A 1 96 ? -2.510 -0.477 3.917 1.00 92.31 96 MET A N 1
ATOM 768 C CA . MET A 1 96 ? -2.485 0.988 3.825 1.00 92.31 96 MET A CA 1
ATOM 769 C C . MET A 1 96 ? -1.129 1.519 3.335 1.00 92.31 96 MET A C 1
ATOM 771 O O . MET A 1 96 ? -1.083 2.387 2.461 1.00 92.31 96 MET A O 1
ATOM 775 N N . CYS A 1 97 ? -0.018 0.962 3.824 1.00 93.50 97 CYS A N 1
ATOM 776 C CA . CYS A 1 97 ? 1.323 1.308 3.352 1.00 93.50 97 CYS A CA 1
ATOM 777 C C . CYS A 1 97 ? 1.512 0.961 1.870 1.00 93.50 97 CYS A C 1
ATOM 779 O O . CYS A 1 97 ? 2.036 1.774 1.105 1.00 93.50 97 CYS A O 1
ATOM 781 N N . ALA A 1 98 ? 1.031 -0.206 1.431 1.00 95.38 98 ALA A N 1
ATOM 782 C CA . ALA A 1 98 ? 1.095 -0.585 0.026 1.00 95.38 98 ALA A CA 1
ATOM 783 C C . ALA A 1 98 ? 0.272 0.358 -0.872 1.00 95.38 98 ALA A C 1
ATOM 785 O O . ALA A 1 98 ? 0.715 0.681 -1.977 1.00 95.38 98 ALA A O 1
ATOM 786 N N . LEU A 1 99 ? -0.892 0.842 -0.411 1.00 95.56 99 LEU A N 1
ATOM 787 C CA . LEU A 1 99 ? -1.673 1.857 -1.132 1.00 95.56 99 LEU A CA 1
ATOM 788 C C . LEU A 1 99 ? -0.880 3.156 -1.298 1.00 95.56 99 LEU A C 1
ATOM 790 O O . LEU A 1 99 ? -0.792 3.676 -2.412 1.00 95.56 99 LEU A O 1
ATOM 794 N N . ALA A 1 100 ? -0.253 3.642 -0.224 1.00 95.31 100 ALA A N 1
ATOM 795 C CA . ALA A 1 100 ? 0.577 4.845 -0.267 1.00 95.31 100 ALA A CA 1
ATOM 796 C C . ALA A 1 100 ? 1.725 4.701 -1.280 1.00 95.31 100 ALA A C 1
ATOM 798 O O . ALA A 1 100 ? 1.906 5.549 -2.155 1.00 95.31 100 ALA A O 1
ATOM 799 N N . HIS A 1 101 ? 2.447 3.577 -1.238 1.00 97.31 101 HIS A N 1
ATOM 800 C CA . HIS A 1 101 ? 3.516 3.295 -2.193 1.00 97.31 101 HIS A CA 1
ATOM 801 C C . HIS A 1 101 ? 3.011 3.191 -3.633 1.00 97.31 101 HIS A C 1
ATOM 803 O O . HIS A 1 101 ? 3.676 3.663 -4.555 1.00 97.31 101 HIS A O 1
ATOM 809 N N . TYR A 1 102 ? 1.829 2.621 -3.862 1.00 96.44 102 TYR A N 1
ATOM 810 C CA . TYR A 1 102 ? 1.257 2.578 -5.203 1.00 96.44 102 TYR A CA 1
ATOM 811 C C . TYR A 1 102 ? 0.939 3.977 -5.739 1.00 96.44 102 TYR A C 1
ATOM 813 O O . TYR A 1 102 ? 1.244 4.275 -6.896 1.00 96.44 102 TYR A O 1
ATOM 821 N N . ILE A 1 103 ? 0.393 4.860 -4.904 1.00 95.31 103 ILE A N 1
ATOM 822 C CA . ILE A 1 103 ? 0.123 6.255 -5.270 1.00 95.31 103 ILE A CA 1
ATOM 823 C C . ILE A 1 103 ? 1.429 6.987 -5.597 1.00 95.31 103 ILE A C 1
ATOM 825 O O . ILE A 1 103 ? 1.535 7.629 -6.646 1.00 95.31 103 ILE A O 1
ATOM 829 N N . ASP A 1 104 ? 2.456 6.834 -4.764 1.00 96.19 104 ASP A N 1
ATOM 830 C CA . ASP A 1 104 ? 3.773 7.423 -5.012 1.00 96.19 104 ASP A CA 1
ATOM 831 C C . ASP A 1 104 ? 4.415 6.888 -6.297 1.00 96.19 104 ASP A C 1
ATOM 833 O O . ASP A 1 104 ? 5.003 7.649 -7.079 1.00 96.19 104 ASP A O 1
ATOM 837 N N . TYR A 1 105 ? 4.254 5.592 -6.578 1.00 96.00 105 TYR A N 1
ATOM 838 C CA . TYR A 1 105 ? 4.670 5.002 -7.845 1.00 96.00 105 TYR A CA 1
ATOM 839 C C . TYR A 1 105 ? 3.942 5.645 -9.025 1.00 96.00 105 TYR A C 1
ATOM 841 O O . TYR A 1 105 ? 4.575 5.988 -10.020 1.00 96.00 105 TYR A O 1
ATOM 849 N N . ARG A 1 106 ? 2.627 5.856 -8.932 1.00 94.44 106 ARG A N 1
ATOM 850 C CA . ARG A 1 106 ? 1.842 6.485 -10.004 1.00 94.44 106 ARG A CA 1
ATOM 851 C C . ARG A 1 106 ? 2.267 7.932 -10.264 1.00 94.44 106 ARG A C 1
ATOM 853 O O . ARG A 1 106 ? 2.279 8.343 -11.422 1.00 94.44 106 ARG A O 1
ATOM 860 N N . LYS A 1 107 ? 2.670 8.672 -9.226 1.00 93.75 107 LYS A N 1
ATOM 861 C CA . LYS A 1 107 ? 3.167 10.056 -9.339 1.00 93.75 107 LYS A CA 1
ATOM 862 C C . LYS A 1 107 ? 4.579 10.138 -9.925 1.00 93.75 107 LYS A C 1
ATOM 864 O O . LYS A 1 107 ? 4.875 11.031 -10.712 1.00 93.75 107 LYS A O 1
ATOM 869 N N . THR A 1 108 ? 5.466 9.224 -9.533 1.00 95.62 108 THR A N 1
ATOM 870 C CA . THR A 1 108 ? 6.915 9.347 -9.795 1.00 95.62 108 THR A CA 1
ATOM 871 C C . THR A 1 108 ? 7.457 8.359 -10.825 1.00 95.62 108 THR A C 1
ATOM 873 O O . THR A 1 108 ? 8.548 8.555 -11.354 1.00 95.62 108 THR A O 1
ATOM 876 N N . SER A 1 109 ? 6.724 7.277 -11.096 1.00 95.12 109 SER A N 1
ATOM 877 C CA . SER A 1 109 ? 7.186 6.086 -11.822 1.00 95.12 109 SER A CA 1
ATOM 878 C C . SER A 1 109 ? 8.448 5.430 -11.235 1.00 95.12 109 SER A C 1
ATOM 880 O O . SER A 1 109 ? 9.098 4.637 -11.920 1.00 95.12 109 SER A O 1
ATOM 882 N N . ASN A 1 110 ? 8.799 5.726 -9.975 1.00 97.56 110 ASN A N 1
ATOM 883 C CA . ASN A 1 110 ? 10.002 5.214 -9.322 1.00 97.56 110 ASN A CA 1
ATOM 884 C C . ASN A 1 110 ? 9.826 3.741 -8.886 1.00 97.56 110 ASN A C 1
ATOM 886 O O . ASN A 1 110 ? 9.005 3.465 -8.006 1.00 97.56 110 ASN A O 1
ATOM 890 N N . PRO A 1 111 ? 10.614 2.789 -9.422 1.00 94.81 111 PRO A N 1
ATOM 891 C CA . PRO A 1 111 ? 10.482 1.362 -9.110 1.00 94.81 111 PRO A CA 1
ATOM 892 C C . PRO A 1 111 ? 10.711 1.003 -7.638 1.00 94.81 111 PRO A C 1
ATOM 894 O O . PRO A 1 111 ? 10.234 -0.039 -7.194 1.00 94.81 111 PRO A O 1
ATOM 897 N N . ALA A 1 112 ? 11.376 1.858 -6.856 1.00 96.44 112 ALA A N 1
ATOM 898 C CA . ALA A 1 112 ? 11.569 1.636 -5.423 1.00 96.44 112 ALA A CA 1
ATOM 899 C C . ALA A 1 112 ? 10.240 1.453 -4.666 1.00 96.44 112 ALA A C 1
ATOM 901 O O . ALA A 1 112 ? 10.162 0.648 -3.741 1.00 96.44 112 ALA A O 1
ATOM 902 N N . TYR A 1 113 ? 9.176 2.133 -5.097 1.00 97.38 113 TYR A N 1
ATOM 903 C CA . TYR A 1 113 ? 7.849 1.981 -4.502 1.00 97.38 113 TYR A CA 1
ATOM 904 C C . TYR A 1 113 ? 7.194 0.636 -4.837 1.00 97.38 113 TYR A C 1
ATOM 906 O O . TYR A 1 113 ? 6.457 0.087 -4.026 1.00 97.38 113 TYR A O 1
ATOM 914 N N . ILE A 1 114 ? 7.511 0.051 -5.994 1.00 96.44 114 ILE A N 1
ATOM 915 C CA . ILE A 1 114 ? 7.065 -1.302 -6.355 1.00 96.44 114 ILE A CA 1
ATOM 916 C C . ILE A 1 114 ? 7.742 -2.340 -5.464 1.00 96.44 114 ILE A C 1
ATOM 918 O O . ILE A 1 114 ? 7.093 -3.266 -4.982 1.00 96.44 114 ILE A O 1
ATOM 922 N N . ALA A 1 115 ? 9.040 -2.159 -5.214 1.00 92.75 115 ALA A N 1
ATOM 923 C CA . ALA A 1 115 ? 9.772 -2.995 -4.276 1.00 92.75 115 ALA A CA 1
ATOM 924 C C . ALA A 1 115 ? 9.182 -2.895 -2.862 1.00 92.75 115 ALA A C 1
ATOM 926 O O . ALA A 1 115 ? 8.972 -3.924 -2.226 1.00 92.75 115 ALA A O 1
ATOM 927 N N . ALA A 1 116 ? 8.838 -1.684 -2.411 1.00 95.44 116 ALA A N 1
ATOM 928 C CA . ALA A 1 116 ? 8.201 -1.463 -1.115 1.00 95.44 116 ALA A CA 1
ATOM 929 C C . ALA A 1 116 ? 6.860 -2.210 -0.978 1.00 95.44 116 ALA A C 1
ATOM 931 O O . ALA A 1 116 ? 6.685 -2.939 -0.009 1.00 95.44 116 ALA A O 1
ATOM 932 N N . ILE A 1 117 ? 5.983 -2.163 -1.992 1.00 92.81 117 ILE A N 1
ATOM 933 C CA . ILE A 1 117 ? 4.720 -2.933 -2.008 1.00 92.81 117 ILE A CA 1
ATOM 934 C C . ILE A 1 117 ? 4.967 -4.437 -1.806 1.00 92.81 117 ILE A C 1
ATOM 936 O O . ILE A 1 117 ? 4.251 -5.106 -1.061 1.00 92.81 117 ILE A O 1
ATOM 940 N N . GLY A 1 118 ? 5.993 -4.990 -2.456 1.00 85.19 118 GLY A N 1
ATOM 941 C CA . GLY A 1 118 ? 6.336 -6.400 -2.289 1.00 85.19 118 GLY A CA 1
ATOM 942 C C . GLY A 1 118 ? 6.996 -6.735 -0.945 1.00 85.19 118 GLY A C 1
ATOM 943 O O . GLY A 1 118 ? 6.921 -7.889 -0.518 1.00 85.19 118 GLY A O 1
ATOM 944 N N . LEU A 1 119 ? 7.608 -5.755 -0.270 1.00 91.00 119 LEU A N 1
ATOM 945 C CA . LEU A 1 119 ? 8.057 -5.885 1.119 1.00 91.00 119 LEU A CA 1
ATOM 946 C C . LEU A 1 119 ? 6.870 -5.895 2.084 1.00 91.00 119 LEU A C 1
ATOM 948 O O . LEU A 1 119 ? 6.863 -6.737 2.973 1.00 91.00 119 LEU A O 1
ATOM 952 N N . ASN A 1 120 ? 5.836 -5.070 1.868 1.00 89.69 120 ASN A N 1
ATOM 953 C CA . ASN A 1 120 ? 4.628 -5.089 2.707 1.00 89.69 120 ASN A CA 1
ATOM 954 C C . ASN A 1 120 ? 3.967 -6.477 2.735 1.00 89.69 120 ASN A C 1
ATOM 956 O O . ASN A 1 120 ? 3.565 -6.977 3.784 1.00 89.69 120 ASN A O 1
ATOM 960 N N . MET A 1 121 ? 3.916 -7.151 1.580 1.00 85.38 121 MET A N 1
ATOM 961 C CA . MET A 1 121 ? 3.427 -8.530 1.497 1.00 85.38 121 MET A CA 1
ATOM 962 C C . MET A 1 121 ? 4.291 -9.507 2.304 1.00 85.38 121 MET A C 1
ATOM 964 O O . MET A 1 121 ? 3.753 -10.392 2.965 1.00 85.38 121 MET A O 1
ATOM 968 N N . VAL A 1 122 ? 5.618 -9.362 2.269 1.00 84.88 122 VAL A N 1
ATOM 969 C CA . VAL A 1 122 ? 6.512 -10.223 3.055 1.00 84.88 122 VAL A CA 1
ATOM 970 C C . VAL A 1 122 ? 6.420 -9.927 4.542 1.00 84.88 122 VAL A C 1
ATOM 972 O O . VAL A 1 122 ? 6.394 -10.882 5.303 1.00 84.88 122 VAL A O 1
ATOM 975 N N . ASN A 1 123 ? 6.290 -8.667 4.958 1.00 84.00 123 ASN A N 1
ATOM 976 C CA . ASN A 1 123 ? 6.068 -8.307 6.360 1.00 84.00 123 ASN A CA 1
ATOM 977 C C . ASN A 1 123 ? 4.798 -8.965 6.908 1.00 84.00 123 ASN A C 1
ATOM 979 O O . ASN A 1 123 ? 4.815 -9.538 7.995 1.00 84.00 123 ASN A O 1
ATOM 983 N N . LEU A 1 124 ? 3.713 -8.946 6.127 1.00 81.56 124 LEU A N 1
ATOM 984 C CA . LEU A 1 124 ? 2.471 -9.618 6.496 1.00 81.56 124 LEU A CA 1
ATOM 985 C C . LEU A 1 124 ? 2.656 -11.139 6.615 1.00 81.56 124 LEU A C 1
ATOM 987 O O . LEU A 1 124 ? 2.222 -11.736 7.596 1.00 81.56 124 LEU A O 1
ATOM 991 N N . ILE A 1 125 ? 3.314 -11.771 5.637 1.00 76.62 125 ILE A N 1
ATOM 992 C CA . ILE A 1 125 ? 3.584 -13.217 5.670 1.00 76.62 125 ILE A CA 1
ATOM 993 C C . ILE A 1 125 ? 4.489 -13.574 6.850 1.00 76.62 125 ILE A C 1
ATOM 995 O O . ILE A 1 125 ? 4.242 -14.578 7.511 1.00 76.62 125 ILE A O 1
ATOM 999 N N . ASP A 1 126 ? 5.527 -12.781 7.111 1.00 75.81 126 ASP A N 1
ATOM 1000 C CA . ASP A 1 126 ? 6.440 -12.998 8.229 1.00 75.81 126 ASP A CA 1
ATOM 1001 C C . ASP A 1 126 ? 5.668 -12.935 9.545 1.00 75.81 126 ASP A C 1
ATOM 1003 O O . ASP A 1 126 ? 5.772 -13.865 10.339 1.00 75.81 126 ASP A O 1
ATOM 1007 N N . TYR A 1 127 ? 4.794 -11.939 9.727 1.00 74.62 127 TYR A N 1
ATOM 1008 C CA . TYR A 1 127 ? 3.915 -11.840 10.895 1.00 74.62 127 TYR A CA 1
ATOM 1009 C C . TYR A 1 127 ? 3.010 -13.073 11.071 1.00 74.62 127 TYR A C 1
ATOM 1011 O O . TYR A 1 127 ? 2.914 -13.618 12.168 1.00 74.62 127 TYR A O 1
ATOM 1019 N N . GLU A 1 128 ? 2.373 -13.556 10.001 1.00 72.56 128 GLU A N 1
ATOM 1020 C CA . GLU A 1 128 ? 1.465 -14.715 10.056 1.00 72.56 128 GLU A CA 1
ATOM 1021 C C . GLU A 1 128 ? 2.198 -16.055 10.262 1.00 72.56 128 GLU A C 1
ATOM 1023 O O . GLU A 1 128 ? 1.721 -16.928 10.988 1.00 72.56 128 GLU A O 1
ATOM 1028 N N . VAL A 1 129 ? 3.357 -16.245 9.620 1.00 67.62 129 VAL A N 1
ATOM 1029 C CA . VAL A 1 129 ? 4.116 -17.511 9.640 1.00 67.62 129 VAL A CA 1
ATOM 1030 C C . VAL A 1 129 ? 4.955 -17.646 10.896 1.00 67.62 129 VAL A C 1
ATOM 1032 O O . VAL A 1 129 ? 5.008 -18.729 11.483 1.00 67.62 129 VAL A O 1
ATOM 1035 N N . SER A 1 130 ? 5.630 -16.571 11.299 1.00 59.09 130 SER A N 1
ATOM 1036 C CA . SER A 1 130 ? 6.271 -16.548 12.605 1.00 59.09 130 SER A CA 1
ATOM 1037 C C . SER A 1 130 ? 5.178 -16.625 13.682 1.00 59.09 130 SER A C 1
ATOM 1039 O O . SER A 1 130 ? 5.328 -17.332 14.676 1.00 59.09 130 SER A O 1
ATOM 1041 N N . GLY A 1 131 ? 4.000 -16.045 13.446 1.00 47.44 131 GLY A N 1
ATOM 1042 C CA . GLY A 1 131 ? 3.017 -15.885 14.502 1.00 47.44 131 GLY A CA 1
ATOM 1043 C C . GLY A 1 131 ? 3.629 -15.051 15.623 1.00 47.44 131 GLY A C 1
ATOM 1044 O O . GLY A 1 131 ? 4.726 -14.509 15.519 1.00 47.44 131 GLY A O 1
ATOM 1045 N N . GLN A 1 132 ? 2.950 -14.972 16.753 1.00 48.19 132 GLN A N 1
ATOM 1046 C CA . GLN A 1 132 ? 3.548 -14.466 17.983 1.00 48.19 132 GLN A CA 1
ATOM 1047 C C . GLN A 1 132 ? 4.682 -15.405 18.460 1.00 48.19 132 GLN A C 1
ATOM 1049 O O . GLN A 1 132 ? 4.526 -16.097 19.464 1.00 48.19 132 GLN A O 1
ATOM 1054 N N . VAL A 1 133 ? 5.809 -15.505 17.741 1.00 36.31 133 VAL A N 1
ATOM 1055 C CA . VAL A 1 133 ? 7.019 -16.137 18.273 1.00 36.31 133 VAL A CA 1
ATOM 1056 C C . VAL A 1 133 ? 7.471 -15.262 19.425 1.00 36.31 133 VAL A C 1
ATOM 1058 O O . VAL A 1 133 ? 7.661 -14.058 19.244 1.00 36.31 133 VAL A O 1
ATOM 1061 N N . ASP A 1 134 ? 7.683 -15.876 20.585 1.00 38.72 134 ASP A N 1
ATOM 1062 C CA . ASP A 1 134 ? 8.538 -15.365 21.658 1.00 38.72 134 ASP A CA 1
ATOM 1063 C C . ASP A 1 134 ? 9.933 -15.015 21.091 1.00 38.72 134 ASP A C 1
ATOM 1065 O O . ASP A 1 134 ? 10.878 -15.802 21.170 1.00 38.72 134 ASP A O 1
ATOM 1069 N N . GLY A 1 135 ? 10.040 -13.855 20.442 1.00 38.00 135 GLY A N 1
ATOM 1070 C CA . GLY A 1 135 ? 11.200 -13.427 19.655 1.00 38.00 135 GLY A CA 1
ATOM 1071 C C . GLY A 1 135 ? 10.897 -12.421 18.534 1.00 38.00 135 GLY A C 1
ATOM 1072 O O . GLY A 1 135 ? 11.829 -11.843 17.999 1.00 38.00 135 GLY A O 1
ATOM 1073 N N . TYR A 1 136 ? 9.624 -12.182 18.195 1.00 39.47 136 TYR A N 1
ATOM 1074 C CA . TYR A 1 136 ? 9.155 -10.912 17.622 1.00 39.47 136 TYR A CA 1
ATOM 1075 C C . TYR A 1 136 ? 8.448 -10.149 18.743 1.00 39.47 136 TYR A C 1
ATOM 1077 O O . TYR A 1 136 ? 7.237 -9.925 18.753 1.00 39.47 136 TYR A O 1
ATOM 1085 N N . SER A 1 137 ? 9.215 -9.824 19.781 1.00 38.75 137 SER A N 1
ATOM 1086 C CA . SER A 1 137 ? 8.733 -8.885 20.780 1.00 38.75 137 SER A CA 1
ATOM 1087 C C . SER A 1 137 ? 8.642 -7.517 20.108 1.00 38.75 137 SER A C 1
ATOM 1089 O O . SER A 1 137 ? 9.517 -7.168 19.317 1.00 38.75 137 SER A O 1
ATOM 1091 N N . MET A 1 138 ? 7.659 -6.683 20.462 1.00 38.94 138 MET A N 1
ATOM 1092 C CA . MET A 1 138 ? 7.775 -5.249 20.169 1.00 38.94 138 MET A CA 1
ATOM 1093 C C . MET A 1 138 ? 9.153 -4.711 20.609 1.00 38.94 138 MET A C 1
ATOM 1095 O O . MET A 1 138 ? 9.694 -3.835 19.953 1.00 38.94 138 MET A O 1
ATOM 1099 N N . ASN A 1 139 ? 9.805 -5.317 21.607 1.00 38.75 139 ASN A N 1
ATOM 1100 C CA . ASN A 1 139 ? 11.175 -4.987 22.010 1.00 38.75 139 ASN A CA 1
ATOM 1101 C C . ASN A 1 139 ? 12.236 -5.130 20.899 1.00 38.75 139 ASN A C 1
ATOM 1103 O O . ASN A 1 139 ? 13.260 -4.464 20.995 1.00 38.75 139 ASN A O 1
ATOM 1107 N N . ASP A 1 140 ? 12.023 -5.954 19.867 1.00 39.72 140 ASP A N 1
ATOM 1108 C CA . ASP A 1 140 ? 12.982 -6.129 18.764 1.00 39.72 140 ASP A CA 1
ATOM 1109 C C . ASP A 1 140 ? 12.770 -5.114 17.619 1.00 39.72 140 ASP A C 1
ATOM 1111 O O . ASP A 1 140 ? 13.721 -4.774 16.916 1.00 39.72 140 ASP A O 1
ATOM 1115 N N . MET A 1 141 ? 11.557 -4.557 17.457 1.00 41.84 141 MET A N 1
ATOM 1116 C CA . MET A 1 141 ? 11.294 -3.422 16.545 1.00 41.84 141 MET A CA 1
ATOM 1117 C C . MET A 1 141 ? 11.608 -2.063 17.186 1.00 41.84 141 MET A C 1
ATOM 1119 O O . MET A 1 141 ? 11.971 -1.108 16.496 1.00 41.84 141 MET A O 1
ATOM 1123 N N . LEU A 1 142 ? 11.467 -1.954 18.506 1.00 43.19 142 LEU A N 1
ATOM 1124 C CA . LEU A 1 142 ? 11.716 -0.732 19.260 1.00 43.19 142 LEU A CA 1
ATOM 1125 C C . LEU A 1 142 ? 13.178 -0.725 19.724 1.00 43.19 142 LEU A C 1
ATOM 1127 O O . LEU A 1 142 ? 13.490 -0.989 20.879 1.00 43.19 142 LEU A O 1
ATOM 1131 N N . VAL A 1 143 ? 14.105 -0.371 18.834 1.00 41.69 143 VAL A N 1
ATOM 1132 C CA . VAL A 1 143 ? 15.537 -0.240 19.191 1.00 41.69 143 VAL A CA 1
ATOM 1133 C C . VAL A 1 143 ? 15.787 0.904 20.204 1.00 41.69 143 VAL A C 1
ATOM 1135 O O . VAL A 1 143 ? 16.902 1.096 20.680 1.00 41.69 143 VAL A O 1
ATOM 1138 N N . SER A 1 144 ? 14.754 1.686 20.536 1.00 46.94 144 SER A N 1
ATOM 1139 C CA . SER A 1 144 ? 14.802 2.825 21.450 1.00 46.94 144 SER A CA 1
ATOM 1140 C C . SER A 1 144 ? 14.058 2.519 22.753 1.00 46.94 144 SER A C 1
ATOM 1142 O O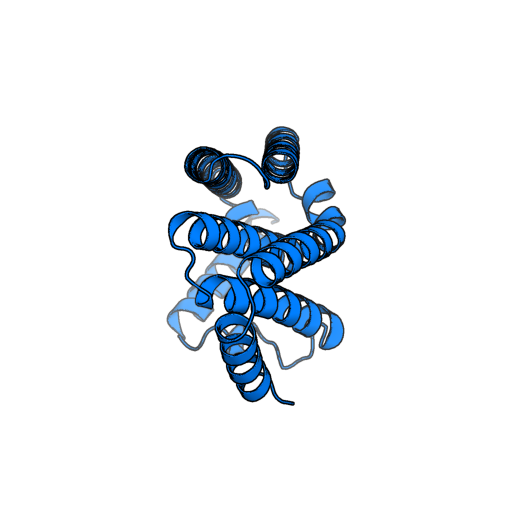 . SER A 1 144 ? 12.846 2.295 22.744 1.00 46.94 144 SER A O 1
ATOM 1144 N N . GLU A 1 145 ? 14.778 2.598 23.878 1.00 55.47 145 GLU A N 1
ATOM 1145 C CA . GLU A 1 145 ? 14.226 2.494 25.241 1.00 55.47 145 GLU A CA 1
ATOM 1146 C C . GLU A 1 145 ? 13.059 3.472 25.482 1.00 55.47 145 GLU A C 1
ATOM 1148 O O . GLU A 1 145 ? 12.136 3.170 26.238 1.00 55.47 145 GLU A O 1
ATOM 1153 N N . GLU A 1 146 ? 13.060 4.626 24.807 1.00 54.62 146 GLU A N 1
ATOM 1154 C CA . GLU A 1 146 ? 12.023 5.655 24.937 1.00 54.62 146 GLU A CA 1
ATOM 1155 C C . GLU A 1 146 ? 10.676 5.187 24.370 1.00 54.62 146 GLU A C 1
ATOM 1157 O O . GLU A 1 146 ? 9.617 5.493 24.918 1.00 54.62 146 GLU A O 1
ATOM 1162 N N . MET A 1 147 ? 10.713 4.413 23.286 1.00 49.91 147 MET A N 1
ATOM 1163 C CA . MET A 1 147 ? 9.517 3.925 22.601 1.00 49.91 147 MET A CA 1
ATOM 1164 C C . MET A 1 147 ? 8.889 2.744 23.351 1.00 49.91 147 MET A C 1
ATOM 1166 O O . MET A 1 147 ? 7.665 2.671 23.470 1.00 49.91 147 MET A O 1
ATOM 1170 N N . SER A 1 148 ? 9.720 1.880 23.941 1.00 53.12 148 SER A N 1
ATOM 1171 C CA . SER A 1 148 ? 9.267 0.813 24.843 1.00 53.12 148 SER A CA 1
ATOM 1172 C C . SER A 1 148 ? 8.592 1.378 26.097 1.00 53.12 148 SER A C 1
ATOM 1174 O O . SER A 1 148 ? 7.509 0.927 26.469 1.00 53.12 148 SER A O 1
ATOM 1176 N N . ALA A 1 149 ? 9.172 2.420 26.704 1.00 67.81 149 ALA A N 1
ATOM 1177 C CA . ALA A 1 149 ? 8.608 3.067 27.889 1.00 67.81 149 ALA A CA 1
ATOM 1178 C C . ALA A 1 149 ? 7.243 3.728 27.618 1.00 67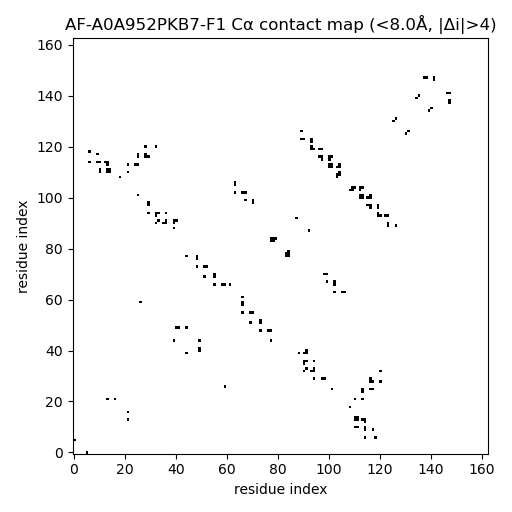.81 149 ALA A C 1
ATOM 1180 O O . ALA A 1 149 ? 6.339 3.674 28.454 1.00 67.81 149 ALA A O 1
ATOM 1181 N N . GLU A 1 150 ? 7.067 4.338 26.444 1.00 66.12 150 GLU A N 1
ATOM 1182 C CA . GLU A 1 150 ? 5.795 4.960 26.067 1.00 66.12 150 GLU A CA 1
ATOM 1183 C C . GLU A 1 150 ? 4.685 3.920 25.847 1.00 66.12 150 GLU A C 1
ATOM 1185 O O . GLU A 1 150 ? 3.540 4.149 26.238 1.00 66.12 150 GLU A O 1
ATOM 1190 N N . ILE A 1 151 ? 5.011 2.748 25.300 1.00 57.88 151 ILE A N 1
ATOM 1191 C CA . ILE A 1 151 ? 4.046 1.653 25.137 1.00 57.88 151 ILE A CA 1
ATOM 1192 C C . ILE A 1 151 ? 3.645 1.060 26.489 1.00 57.88 151 ILE A C 1
ATOM 1194 O O . ILE A 1 151 ? 2.454 0.854 26.724 1.00 57.88 151 ILE A O 1
ATOM 1198 N N . GLU A 1 152 ? 4.590 0.845 27.409 1.00 67.81 152 GLU A N 1
ATOM 1199 C CA . GLU A 1 152 ? 4.268 0.399 28.773 1.00 67.81 152 GLU A CA 1
ATOM 1200 C C . GLU A 1 152 ? 3.344 1.397 29.484 1.00 67.81 152 GLU A C 1
ATOM 1202 O O . GLU A 1 152 ? 2.353 1.004 30.107 1.00 67.81 152 GLU A O 1
ATOM 1207 N N . ARG A 1 153 ? 3.606 2.701 29.328 1.00 77.69 153 ARG A N 1
ATOM 1208 C CA . ARG A 1 153 ? 2.737 3.762 29.851 1.00 77.69 153 ARG A CA 1
ATOM 1209 C C . ARG A 1 153 ? 1.326 3.681 29.257 1.00 77.69 153 ARG A C 1
ATOM 1211 O O . ARG A 1 153 ? 0.347 3.819 29.990 1.00 77.69 153 ARG A O 1
ATOM 1218 N N . GLN A 1 154 ? 1.206 3.468 27.947 1.00 64.88 154 GLN A N 1
ATOM 1219 C CA . GLN A 1 154 ? -0.086 3.365 27.258 1.00 64.88 154 GLN A CA 1
ATOM 1220 C C . GLN A 1 154 ? -0.866 2.107 27.665 1.00 64.88 154 GLN A C 1
ATOM 1222 O O . GLN A 1 154 ? -2.073 2.183 27.887 1.00 64.88 154 GLN A O 1
ATOM 1227 N N . GLN A 1 155 ? -0.188 0.970 27.836 1.00 62.31 155 GLN A N 1
ATOM 1228 C CA . GLN A 1 155 ? -0.798 -0.271 28.321 1.00 62.31 155 GLN A CA 1
ATOM 1229 C C . GLN A 1 155 ? -1.324 -0.126 29.753 1.00 62.31 155 GLN A C 1
ATOM 1231 O O . GLN A 1 155 ? -2.435 -0.566 30.048 1.00 62.31 155 GLN A O 1
ATOM 1236 N N . GLN A 1 156 ? -0.566 0.533 30.633 1.00 71.06 156 GLN A N 1
ATOM 1237 C CA . GLN A 1 156 ? -1.014 0.822 31.997 1.00 71.06 156 GLN A CA 1
ATOM 1238 C C . GLN A 1 156 ? -2.228 1.758 32.019 1.00 71.06 156 GLN A C 1
ATOM 1240 O O . GLN A 1 156 ? -3.163 1.516 32.779 1.00 71.06 156 GLN A O 1
ATOM 1245 N N . ALA A 1 157 ? -2.246 2.785 31.164 1.00 68.06 157 ALA A N 1
ATOM 1246 C CA . ALA A 1 157 ? -3.385 3.693 31.046 1.00 68.06 157 ALA A CA 1
ATOM 1247 C C . ALA A 1 157 ? -4.659 2.948 30.612 1.00 68.06 157 ALA A C 1
ATOM 1249 O O . ALA A 1 157 ? -5.697 3.090 31.252 1.00 68.06 157 ALA A O 1
ATOM 1250 N N . LEU A 1 158 ? -4.553 2.081 29.600 1.00 57.28 158 LEU A N 1
ATOM 1251 C CA . LEU A 1 158 ? -5.670 1.266 29.117 1.00 57.28 158 LEU A CA 1
ATOM 1252 C C . LEU A 1 158 ? -6.210 0.320 30.193 1.00 57.28 158 LEU A C 1
ATOM 1254 O O . LEU A 1 158 ? -7.418 0.180 30.317 1.00 57.28 158 LEU A O 1
ATOM 1258 N N . LEU A 1 159 ? -5.344 -0.313 30.989 1.00 59.56 159 LEU A N 1
ATOM 1259 C CA . LEU A 1 159 ? -5.773 -1.224 32.057 1.00 59.56 159 LEU A CA 1
ATOM 1260 C C . LEU A 1 159 ? -6.448 -0.493 33.227 1.00 59.56 159 LEU A C 1
ATOM 1262 O O . LEU A 1 159 ? -7.374 -1.035 33.821 1.00 59.56 159 LEU A O 1
ATOM 1266 N N . SER A 1 160 ? -6.028 0.740 33.522 1.00 63.78 160 SER A N 1
ATOM 1267 C CA . SER A 1 160 ? -6.607 1.558 34.597 1.00 63.78 160 SER A CA 1
ATOM 1268 C C . SER A 1 160 ? -7.990 2.142 34.283 1.00 63.78 160 SER A C 1
ATOM 1270 O O . SER A 1 160 ? -8.667 2.615 35.188 1.00 63.78 160 SER A O 1
ATOM 1272 N N . GLU A 1 161 ? -8.423 2.112 33.019 1.00 51.44 161 GLU A N 1
ATOM 1273 C CA . GLU A 1 161 ? -9.763 2.553 32.598 1.00 51.44 161 GLU A CA 1
ATOM 1274 C C . GLU A 1 161 ? -10.831 1.447 32.726 1.00 51.44 161 GLU A C 1
ATOM 1276 O O . GLU A 1 161 ? -12.022 1.719 32.565 1.00 51.44 161 GLU A O 1
ATOM 1281 N N . TYR A 1 162 ? -10.419 0.209 33.032 1.00 47.78 162 TYR A N 1
ATOM 1282 C CA . TYR A 1 162 ? -11.306 -0.943 33.251 1.00 47.78 162 TYR A CA 1
ATOM 1283 C C . TYR A 1 162 ? -11.434 -1.360 34.733 1.00 47.78 162 TYR A C 1
ATOM 1285 O O . TYR A 1 162 ? -12.082 -2.373 35.013 1.00 47.78 162 TYR A O 1
ATOM 1293 N N . GLU A 1 163 ? -10.855 -0.593 35.667 1.00 48.06 163 GLU A N 1
ATOM 1294 C CA . GLU A 1 163 ? -11.065 -0.700 37.128 1.00 48.06 163 GLU A CA 1
ATOM 1295 C C . GLU A 1 163 ? -12.056 0.359 37.639 1.00 48.06 163 GLU A C 1
ATOM 1297 O O . GLU A 1 163 ? -12.905 -0.001 38.491 1.00 48.06 163 GLU A O 1
#

Solvent-accessible surface area (backbone atoms only — not comparable to full-atom values): 9099 Å² total; per-residue (Å²): 129,55,72,69,57,47,54,54,49,39,40,53,50,35,64,73,45,53,72,67,57,48,51,52,52,48,54,54,50,50,51,51,34,44,62,66,12,44,64,49,48,68,74,73,42,54,73,69,50,45,52,49,53,50,50,52,65,74,40,70,85,54,61,46,66,64,49,47,55,54,48,52,52,46,53,52,58,56,57,69,40,75,73,60,60,70,62,87,49,64,45,48,50,35,34,53,52,30,50,52,28,50,38,52,23,68,73,63,70,45,38,65,29,50,23,48,35,58,45,32,55,48,53,48,49,48,51,65,70,58,41,92,38,97,78,69,43,70,70,72,76,40,86,40,73,69,57,51,53,52,50,54,52,50,53,53,54,60,57,64,75,78,112

Mean predicted aligned error: 9.95 Å